Protein AF-A0A7S4GK94-F1 (afdb_monomer_lite)

Structure (mmCIF, N/CA/C/O backbone):
data_AF-A0A7S4GK94-F1
#
_entry.id   AF-A0A7S4GK94-F1
#
loop_
_atom_site.group_PDB
_atom_site.id
_atom_site.type_symbol
_atom_site.label_atom_id
_atom_site.label_alt_id
_atom_site.label_comp_id
_atom_site.label_asym_id
_atom_site.label_entity_id
_atom_site.label_seq_id
_atom_site.pdbx_PDB_ins_code
_atom_site.Cartn_x
_atom_site.Cartn_y
_atom_site.Cartn_z
_atom_site.occupancy
_atom_site.B_iso_or_equiv
_atom_site.auth_seq_id
_atom_site.auth_comp_id
_atom_site.auth_asym_id
_atom_site.auth_atom_id
_atom_site.pdbx_PDB_model_num
ATOM 1 N N . ASP A 1 1 ? 24.692 3.418 -22.071 1.00 81.44 1 ASP A N 1
ATOM 2 C CA . ASP A 1 1 ? 24.637 2.903 -23.458 1.00 81.44 1 ASP A CA 1
ATOM 3 C C . ASP A 1 1 ? 24.148 1.469 -23.552 1.00 81.44 1 ASP A C 1
ATOM 5 O O . ASP A 1 1 ? 23.074 1.275 -24.094 1.00 81.44 1 ASP A O 1
ATOM 9 N N . VAL A 1 2 ? 24.838 0.473 -22.979 1.00 90.38 2 VAL A N 1
ATOM 10 C CA . VAL A 1 2 ? 24.391 -0.939 -23.054 1.00 90.38 2 VAL A CA 1
ATOM 11 C C . VAL A 1 2 ? 22.984 -1.147 -22.480 1.00 90.38 2 VAL A C 1
ATOM 13 O O . VAL A 1 2 ? 22.150 -1.764 -23.129 1.00 90.38 2 VAL A O 1
ATOM 16 N N . GLN A 1 3 ? 22.703 -0.585 -21.303 1.00 85.06 3 GLN A N 1
ATOM 17 C CA . GLN A 1 3 ? 21.404 -0.722 -20.632 1.00 85.06 3 GLN A CA 1
ATOM 18 C C . GLN A 1 3 ? 20.261 -0.106 -21.448 1.00 85.06 3 GLN A C 1
ATOM 20 O O . GLN A 1 3 ? 19.255 -0.755 -21.697 1.00 85.06 3 GLN A O 1
ATOM 25 N N . ARG A 1 4 ? 20.488 1.102 -21.972 1.00 90.62 4 ARG A N 1
ATOM 26 C CA . ARG A 1 4 ? 19.538 1.801 -22.840 1.00 90.62 4 ARG A CA 1
ATOM 27 C C . ARG A 1 4 ? 19.273 1.029 -24.134 1.00 90.62 4 ARG A C 1
ATOM 29 O O . ARG A 1 4 ? 18.129 0.857 -24.523 1.00 90.62 4 ARG A O 1
ATOM 36 N N . ASN A 1 5 ? 20.322 0.509 -24.773 1.00 91.94 5 ASN A N 1
ATOM 37 C CA . ASN A 1 5 ? 20.173 -0.290 -25.991 1.00 91.94 5 ASN A CA 1
ATOM 38 C C . ASN A 1 5 ? 19.390 -1.590 -25.730 1.00 91.94 5 ASN A C 1
ATOM 40 O O . ASN A 1 5 ? 18.698 -2.083 -26.617 1.00 91.94 5 ASN A O 1
ATOM 44 N N . MET A 1 6 ? 19.500 -2.151 -24.523 1.00 91.88 6 MET A N 1
ATOM 45 C CA . MET A 1 6 ? 18.755 -3.340 -24.113 1.00 91.88 6 MET A CA 1
ATOM 46 C C . MET A 1 6 ? 17.272 -3.023 -23.872 1.00 91.88 6 MET A C 1
ATOM 48 O O . MET A 1 6 ? 16.418 -3.758 -24.357 1.00 91.88 6 MET A O 1
ATOM 52 N N . GLU A 1 7 ? 16.960 -1.901 -23.219 1.00 92.12 7 GLU A N 1
ATOM 53 C CA . GLU A 1 7 ? 15.583 -1.402 -23.058 1.00 92.12 7 GLU A CA 1
ATOM 54 C C . GLU A 1 7 ? 14.921 -1.102 -24.411 1.00 92.12 7 GLU A C 1
ATOM 56 O O . GLU A 1 7 ? 13.785 -1.510 -24.652 1.00 92.12 7 GLU A O 1
ATOM 61 N N . GLU A 1 8 ? 15.647 -0.460 -25.330 1.00 92.62 8 GLU A N 1
ATOM 62 C CA . GLU A 1 8 ? 15.174 -0.188 -26.692 1.00 92.62 8 GLU A CA 1
ATOM 63 C C . GLU A 1 8 ? 14.873 -1.488 -27.457 1.00 92.62 8 GLU A C 1
ATOM 65 O O . GLU A 1 8 ? 13.827 -1.608 -28.097 1.00 92.62 8 GLU A O 1
ATOM 70 N N . ALA A 1 9 ? 15.756 -2.489 -27.366 1.00 92.12 9 ALA A N 1
ATOM 71 C CA . ALA A 1 9 ? 15.549 -3.787 -28.004 1.00 92.12 9 ALA A CA 1
ATOM 72 C C . ALA A 1 9 ? 14.350 -4.549 -27.413 1.00 92.12 9 ALA A C 1
ATOM 74 O O . ALA A 1 9 ? 13.570 -5.130 -28.171 1.00 92.12 9 ALA A O 1
ATOM 75 N N . HIS A 1 10 ? 14.174 -4.531 -26.086 1.00 92.62 10 HIS A N 1
ATOM 76 C CA . HIS A 1 10 ? 13.010 -5.133 -25.430 1.00 92.62 10 HIS A CA 1
ATOM 77 C C . HIS A 1 10 ? 11.710 -4.459 -25.874 1.00 92.62 10 HIS A C 1
ATOM 79 O O . HIS A 1 10 ? 10.775 -5.155 -26.258 1.00 92.62 10 HIS A O 1
ATOM 85 N N . GLY A 1 11 ? 11.675 -3.124 -25.933 1.00 90.69 11 GLY A N 1
ATOM 86 C CA . GLY A 1 11 ? 10.482 -2.382 -26.351 1.00 90.69 11 GLY A CA 1
ATOM 87 C C . GLY A 1 11 ? 10.011 -2.726 -27.768 1.00 90.69 11 GLY A C 1
ATOM 88 O O . GLY A 1 11 ? 8.810 -2.802 -28.016 1.00 90.69 11 GLY A O 1
ATOM 89 N N . VAL A 1 12 ? 10.936 -3.004 -28.694 1.00 93.00 12 VAL A N 1
ATOM 90 C CA . VAL A 1 12 ? 10.591 -3.453 -30.058 1.00 93.00 12 VAL A CA 1
ATOM 91 C C . VAL A 1 12 ? 10.024 -4.880 -30.067 1.00 93.00 12 VAL A C 1
ATOM 93 O O . VAL A 1 12 ? 9.169 -5.193 -30.897 1.00 93.00 12 VAL A O 1
ATOM 96 N N . LEU A 1 13 ? 10.478 -5.750 -29.160 1.00 93.44 13 LEU A N 1
ATOM 97 C CA . LEU A 1 13 ? 10.009 -7.137 -29.052 1.00 93.44 13 LEU A CA 1
ATOM 98 C C . LEU A 1 13 ? 8.673 -7.255 -28.304 1.00 93.44 13 LEU A C 1
ATOM 100 O O . LEU A 1 13 ? 7.837 -8.075 -28.676 1.00 93.44 13 LEU A O 1
ATOM 104 N N . GLU A 1 14 ? 8.443 -6.425 -27.288 1.00 93.62 14 GLU A N 1
ATOM 105 C CA . GLU A 1 14 ? 7.247 -6.421 -26.431 1.00 93.62 14 GLU A CA 1
ATOM 106 C C . GLU A 1 14 ? 6.055 -5.660 -27.055 1.00 93.62 14 GLU A C 1
ATOM 108 O O . GLU A 1 14 ? 5.221 -5.074 -26.367 1.00 93.62 14 GLU A O 1
ATOM 113 N N . CYS A 1 15 ? 5.942 -5.672 -28.384 1.00 92.88 15 CYS A N 1
ATOM 114 C CA . CYS A 1 15 ? 4.843 -5.055 -29.127 1.00 92.88 15 CYS A CA 1
ATOM 115 C C . CYS A 1 15 ? 3.747 -6.075 -29.490 1.00 92.88 15 CYS A C 1
ATOM 117 O O . CYS A 1 15 ? 4.028 -7.235 -29.777 1.00 92.88 15 CYS A O 1
ATOM 119 N N . ASN A 1 16 ? 2.488 -5.623 -29.577 1.00 93.50 16 ASN A N 1
ATOM 120 C CA . ASN A 1 16 ? 1.334 -6.418 -30.044 1.00 93.50 16 ASN A CA 1
ATOM 121 C C . ASN A 1 16 ? 1.098 -7.740 -29.282 1.00 93.50 16 ASN A C 1
ATOM 123 O O . ASN A 1 16 ? 0.637 -8.731 -29.854 1.00 93.50 16 ASN A O 1
ATOM 127 N N . LEU A 1 17 ? 1.403 -7.758 -27.985 1.00 94.44 17 LEU A N 1
ATOM 128 C CA . LEU A 1 17 ? 1.173 -8.918 -27.130 1.00 94.44 17 LEU A CA 1
ATOM 129 C C . LEU A 1 17 ? -0.323 -9.114 -26.850 1.00 94.44 17 LEU A C 1
ATOM 131 O O . LEU A 1 17 ? -1.093 -8.160 -26.756 1.00 94.44 17 LEU A O 1
ATOM 135 N N . THR A 1 18 ? -0.731 -10.371 -26.679 1.00 95.62 18 THR A N 1
ATOM 136 C CA . THR A 1 18 ? -2.078 -10.734 -26.216 1.00 95.62 18 THR A CA 1
ATOM 137 C C . THR A 1 18 ? -1.989 -11.235 -24.780 1.00 95.62 18 THR A C 1
ATOM 139 O O . THR A 1 18 ? -1.255 -12.182 -24.502 1.00 95.62 18 THR A O 1
ATOM 142 N N . ALA A 1 19 ? -2.740 -10.621 -23.865 1.00 94.00 19 ALA A N 1
ATOM 143 C CA . ALA A 1 19 ? -2.806 -11.079 -22.482 1.00 94.00 19 ALA A CA 1
ATOM 144 C C . ALA A 1 19 ? -3.524 -12.438 -22.405 1.00 94.00 19 ALA A C 1
ATOM 146 O O . ALA A 1 19 ? -4.684 -12.555 -22.796 1.00 94.00 19 ALA A O 1
ATOM 147 N N . LEU A 1 20 ? -2.832 -13.464 -21.902 1.00 96.94 20 LEU A N 1
ATOM 148 C CA . LEU A 1 20 ? -3.384 -14.819 -21.748 1.00 96.94 20 LEU A CA 1
ATOM 149 C C . LEU A 1 20 ? -4.028 -15.048 -20.375 1.00 96.94 20 LEU A C 1
ATOM 151 O O . LEU A 1 20 ? -4.849 -15.947 -20.217 1.00 96.94 20 LEU A O 1
ATOM 155 N N . GLY A 1 21 ? -3.650 -14.246 -19.381 1.00 95.31 21 GLY A N 1
ATOM 156 C CA . GLY A 1 21 ? -4.135 -14.353 -18.012 1.00 95.31 21 GLY A CA 1
ATOM 157 C C . GLY A 1 21 ? -3.364 -13.439 -17.065 1.00 95.31 21 GLY A C 1
ATOM 158 O O . GLY A 1 21 ? -2.422 -12.760 -17.471 1.00 95.31 21 GLY A O 1
ATOM 159 N N . VAL A 1 22 ? -3.780 -13.440 -15.800 1.00 94.88 22 VAL A N 1
ATOM 160 C CA . VAL A 1 22 ? -3.151 -12.694 -14.705 1.00 94.88 22 VAL A CA 1
ATOM 161 C C . VAL A 1 22 ? -2.909 -13.660 -13.552 1.00 94.88 22 VAL A C 1
ATOM 163 O O . VAL A 1 22 ? -3.742 -14.522 -13.273 1.00 94.88 22 VAL A O 1
ATOM 166 N N . THR A 1 23 ? -1.774 -13.514 -12.879 1.00 92.94 23 THR A N 1
ATOM 167 C CA . THR A 1 23 ? -1.482 -14.190 -11.613 1.00 92.94 23 THR A CA 1
ATOM 168 C C . THR A 1 23 ? -1.488 -13.162 -10.493 1.00 92.94 23 THR A C 1
ATOM 170 O O . THR A 1 23 ? -0.954 -12.071 -10.672 1.00 92.94 23 THR A O 1
ATOM 173 N N . ALA A 1 24 ? -2.046 -13.518 -9.340 1.00 87.56 24 ALA A N 1
ATOM 174 C CA . ALA A 1 24 ? -1.980 -12.711 -8.129 1.00 87.56 24 ALA A CA 1
ATOM 175 C C . ALA A 1 24 ? -1.293 -13.524 -7.029 1.00 87.56 24 ALA A C 1
ATOM 177 O O . ALA A 1 24 ? -1.551 -14.721 -6.889 1.00 87.56 24 ALA A O 1
ATOM 178 N N . ILE A 1 25 ? -0.407 -12.875 -6.281 1.00 87.75 25 ILE A N 1
ATOM 179 C CA . ILE A 1 25 ? 0.239 -13.433 -5.094 1.00 87.75 25 ILE A CA 1
ATOM 180 C C . ILE A 1 25 ? -0.180 -12.546 -3.930 1.00 87.75 25 ILE A C 1
ATOM 182 O O . ILE A 1 25 ? -0.131 -11.324 -4.039 1.00 87.75 25 ILE A O 1
ATOM 186 N N . GLU A 1 26 ? -0.623 -13.171 -2.847 1.00 82.12 26 GLU A N 1
ATOM 187 C CA . GLU A 1 26 ? -0.991 -12.477 -1.621 1.00 82.12 26 GLU A CA 1
ATOM 188 C C . GLU A 1 26 ? 0.184 -12.522 -0.645 1.00 82.12 26 GLU A C 1
ATOM 190 O O . GLU A 1 26 ? 0.719 -13.598 -0.353 1.00 82.12 26 GLU A O 1
ATOM 195 N N . ASP A 1 27 ? 0.579 -11.357 -0.134 1.00 81.62 27 ASP A N 1
ATOM 196 C CA . ASP A 1 27 ? 1.582 -11.281 0.919 1.00 81.62 27 ASP A CA 1
ATOM 197 C C . ASP A 1 27 ? 0.983 -11.709 2.251 1.00 81.62 27 ASP A C 1
ATOM 199 O O . ASP A 1 27 ? 0.049 -11.109 2.788 1.00 81.62 27 ASP A O 1
ATOM 203 N N . LYS A 1 28 ? 1.548 -12.782 2.805 1.00 89.31 28 LYS A N 1
ATOM 204 C CA . LYS A 1 28 ? 1.037 -13.365 4.036 1.00 89.31 28 LYS A CA 1
ATOM 205 C C . LYS A 1 28 ? 1.329 -12.448 5.222 1.00 89.31 28 LYS A C 1
ATOM 207 O O . LYS A 1 28 ? 2.476 -12.289 5.639 1.00 89.31 28 LYS A O 1
ATOM 212 N N . LEU A 1 29 ? 0.265 -11.926 5.823 1.00 90.94 29 LEU A N 1
ATOM 213 C CA . LEU A 1 29 ? 0.334 -11.212 7.093 1.00 90.94 29 LEU A CA 1
ATOM 214 C C . LEU A 1 29 ? 0.630 -12.167 8.258 1.00 90.94 29 LEU A C 1
ATOM 216 O O . LEU A 1 29 ? 0.358 -13.371 8.203 1.00 90.94 29 LEU A O 1
ATOM 220 N N . GLN A 1 30 ? 1.169 -11.616 9.346 1.00 94.38 30 GLN A N 1
ATOM 221 C CA . GLN A 1 30 ? 1.244 -12.350 10.607 1.00 94.38 30 GLN A CA 1
ATOM 222 C C . GLN A 1 30 ? -0.165 -12.626 11.146 1.00 94.38 30 GLN A C 1
ATOM 224 O O . GLN A 1 30 ? -1.119 -11.899 10.857 1.00 94.38 30 GLN A O 1
ATOM 229 N N . GLU A 1 31 ? -0.286 -13.679 11.953 1.00 95.56 31 GLU A N 1
ATOM 230 C CA . GLU A 1 31 ? -1.555 -14.040 12.579 1.00 95.56 31 GLU A CA 1
ATOM 231 C C . GLU A 1 31 ? -2.092 -12.886 13.435 1.00 95.56 31 GLU A C 1
ATOM 233 O O . GLU A 1 31 ? -1.353 -12.254 14.191 1.00 95.56 31 GLU A O 1
ATOM 238 N N . ASN A 1 32 ? -3.400 -12.648 13.346 1.00 94.50 32 ASN A N 1
ATOM 239 C CA . ASN A 1 32 ? -4.143 -11.658 14.127 1.00 94.50 32 ASN A CA 1
ATOM 240 C C . ASN A 1 32 ? -3.821 -10.178 13.840 1.00 94.50 32 ASN A C 1
ATOM 242 O O . ASN A 1 32 ? -4.258 -9.303 14.597 1.00 94.50 32 ASN A O 1
ATOM 246 N N . VAL A 1 33 ? -3.045 -9.858 12.797 1.00 94.44 33 VAL A N 1
ATOM 247 C CA . VAL A 1 33 ? -2.732 -8.458 12.451 1.00 94.44 33 VAL A CA 1
ATOM 248 C C . VAL A 1 33 ? -4.000 -7.644 12.142 1.00 94.44 33 VAL A C 1
ATOM 250 O O . VAL A 1 33 ? -4.167 -6.593 12.771 1.00 94.44 33 VAL A O 1
ATOM 253 N N . PRO A 1 34 ? -4.912 -8.091 11.253 1.00 91.75 34 PRO A N 1
ATOM 254 C CA . PRO A 1 34 ? -6.148 -7.357 10.974 1.00 91.75 34 PRO A CA 1
ATOM 255 C C . PRO A 1 34 ? -7.005 -7.116 12.224 1.00 91.75 34 PRO A C 1
ATOM 257 O O . PRO A 1 34 ? -7.459 -6.000 12.478 1.00 91.75 34 PRO A O 1
ATOM 260 N N . GLU A 1 35 ? -7.182 -8.148 13.044 1.00 94.69 35 GLU A N 1
ATOM 261 C CA . GLU A 1 35 ? -7.987 -8.129 14.263 1.00 94.69 35 GLU A CA 1
ATOM 262 C C . GLU A 1 35 ? -7.396 -7.161 15.292 1.00 94.69 35 GLU A C 1
ATOM 264 O O . GLU A 1 35 ? -8.118 -6.373 15.905 1.00 94.69 35 GLU A O 1
ATOM 269 N N . SER A 1 36 ? -6.071 -7.172 15.449 1.00 94.56 36 SER A N 1
ATOM 270 C CA . SER A 1 36 ? -5.363 -6.267 16.358 1.00 94.56 36 SER A CA 1
ATOM 271 C C . SER A 1 36 ? -5.516 -4.811 15.920 1.00 94.56 36 SER A C 1
ATOM 273 O O . SER A 1 36 ? -5.821 -3.947 16.743 1.00 94.56 36 SER A O 1
ATOM 275 N N . ILE A 1 37 ? -5.367 -4.529 14.622 1.00 91.19 37 ILE A N 1
ATOM 276 C CA . ILE A 1 37 ? -5.566 -3.186 14.057 1.00 91.19 37 ILE A CA 1
ATOM 277 C C . ILE A 1 37 ? -6.997 -2.705 14.306 1.00 91.19 37 ILE A C 1
ATOM 279 O O . ILE A 1 37 ? -7.196 -1.571 14.751 1.00 91.19 37 ILE A O 1
ATOM 283 N N . GLN A 1 38 ? -7.996 -3.562 14.092 1.00 89.94 38 GLN A N 1
ATOM 284 C CA . GLN A 1 38 ? -9.394 -3.227 14.363 1.00 89.94 38 GLN A CA 1
ATOM 285 C C . GLN A 1 38 ? -9.646 -2.938 15.847 1.00 89.94 38 GLN A C 1
ATOM 287 O O . GLN A 1 38 ? -10.300 -1.943 16.163 1.00 89.94 38 GLN A O 1
ATOM 292 N N . MET A 1 39 ? -9.098 -3.743 16.764 1.00 93.06 39 MET A N 1
ATOM 293 C CA . MET A 1 39 ? -9.226 -3.507 18.209 1.00 93.06 39 MET A CA 1
ATOM 294 C C . MET A 1 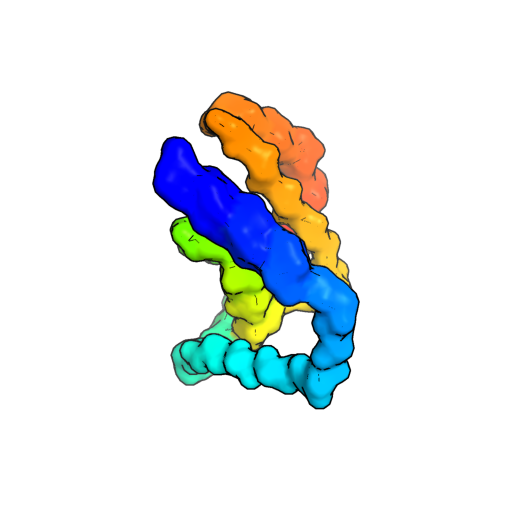39 ? -8.605 -2.171 18.627 1.00 93.06 39 MET A C 1
ATOM 296 O O . MET A 1 39 ? -9.221 -1.405 19.371 1.00 93.06 39 MET A O 1
ATOM 300 N N . LEU A 1 40 ? -7.412 -1.856 18.117 1.00 90.81 40 LEU A N 1
ATOM 301 C CA . LEU A 1 40 ? -6.735 -0.587 18.388 1.00 90.81 40 LEU A CA 1
ATOM 302 C C . LEU A 1 40 ? -7.546 0.605 17.848 1.00 90.81 40 LEU A C 1
ATOM 304 O O . LEU A 1 40 ? -7.730 1.595 18.560 1.00 90.81 40 LEU A O 1
ATOM 308 N N . ARG A 1 41 ? -8.109 0.499 16.637 1.00 85.12 41 ARG A N 1
ATOM 309 C CA . ARG A 1 41 ? -9.002 1.528 16.073 1.00 85.12 41 ARG A CA 1
ATOM 310 C C . ARG A 1 41 ? -10.282 1.692 16.895 1.00 85.12 41 ARG A C 1
ATOM 312 O O . ARG A 1 41 ? -10.685 2.824 17.156 1.00 85.12 41 ARG A O 1
ATOM 319 N N . ALA A 1 42 ? -10.899 0.594 17.334 1.00 89.00 42 ALA A N 1
ATOM 320 C CA . ALA A 1 42 ? -12.093 0.617 18.183 1.00 89.00 42 ALA A CA 1
ATOM 321 C C . ALA A 1 42 ? -11.821 1.253 19.558 1.00 89.00 42 ALA A C 1
ATOM 323 O O . ALA A 1 42 ? -12.700 1.901 20.122 1.00 89.00 42 ALA A O 1
ATOM 324 N N . ALA A 1 43 ? -10.589 1.140 20.063 1.00 92.94 43 ALA A N 1
ATOM 325 C CA . ALA A 1 43 ? -10.123 1.838 21.260 1.00 92.94 43 ALA A CA 1
ATOM 326 C C . ALA A 1 43 ? -9.841 3.342 21.035 1.00 92.94 43 ALA A C 1
ATOM 328 O O . ALA A 1 43 ? -9.437 4.036 21.966 1.00 92.94 43 ALA A O 1
ATOM 329 N N . GLY A 1 44 ? -10.043 3.860 19.818 1.00 86.38 44 GLY A N 1
ATOM 330 C CA . GLY A 1 44 ? -9.805 5.262 19.467 1.00 86.38 44 GLY A CA 1
ATOM 331 C C . GLY A 1 44 ? -8.341 5.595 19.164 1.00 86.38 44 GLY A C 1
ATOM 332 O O . GLY A 1 44 ? -7.985 6.774 19.114 1.00 86.38 44 GLY A O 1
ATOM 333 N N . LEU A 1 45 ? -7.482 4.589 18.961 1.00 85.38 45 LEU A N 1
ATOM 334 C CA . LEU A 1 45 ? -6.072 4.798 18.636 1.00 85.38 45 LEU A CA 1
ATOM 335 C C . LEU A 1 45 ? -5.887 5.037 17.134 1.00 85.38 45 LEU A C 1
ATOM 337 O O . LEU A 1 45 ? -6.437 4.326 16.292 1.00 85.38 45 LEU A O 1
ATOM 341 N N . LYS A 1 46 ? -5.067 6.038 16.801 1.00 81.38 46 LYS A N 1
ATOM 342 C CA . LYS A 1 46 ? -4.629 6.312 15.428 1.00 81.38 46 LYS A CA 1
ATOM 343 C C . LYS A 1 46 ? -3.379 5.489 15.131 1.00 81.38 46 LYS A C 1
ATOM 345 O O . LYS A 1 46 ? -2.409 5.569 15.879 1.00 81.38 46 LYS A O 1
ATOM 350 N N . ILE A 1 47 ? -3.401 4.730 14.041 1.00 83.31 47 ILE A N 1
ATOM 351 C CA . ILE A 1 47 ? -2.329 3.805 13.652 1.00 83.31 47 ILE A CA 1
ATOM 352 C C . ILE A 1 47 ? -1.672 4.336 12.381 1.00 83.31 47 ILE A C 1
ATOM 354 O O . ILE A 1 47 ? -2.366 4.750 11.456 1.00 83.31 47 ILE A O 1
ATOM 358 N N . TRP A 1 48 ? -0.342 4.352 12.364 1.00 83.69 48 TRP A N 1
ATOM 359 C CA . TRP A 1 48 ? 0.470 4.855 11.257 1.00 83.69 48 TRP A CA 1
ATOM 360 C C . TRP A 1 48 ? 1.391 3.731 10.787 1.00 83.69 48 TRP A C 1
ATOM 362 O O . TRP A 1 48 ? 1.977 3.036 11.618 1.00 83.69 48 TRP A O 1
ATOM 372 N N . MET A 1 49 ? 1.523 3.565 9.472 1.00 84.06 49 MET A N 1
ATOM 373 C CA . MET A 1 49 ? 2.476 2.640 8.862 1.00 84.06 49 MET A CA 1
ATOM 374 C C . MET A 1 49 ? 3.611 3.455 8.247 1.00 84.06 49 MET A C 1
ATOM 376 O O . MET A 1 49 ? 3.382 4.254 7.348 1.00 84.06 49 MET A O 1
ATOM 380 N N . LEU A 1 50 ? 4.828 3.252 8.745 1.00 83.69 50 LEU A N 1
ATOM 381 C CA . LEU A 1 50 ? 6.049 3.803 8.163 1.00 83.69 50 LEU A CA 1
ATOM 382 C C . LEU A 1 50 ? 6.815 2.647 7.532 1.00 83.69 50 LEU A C 1
ATOM 384 O O . LEU A 1 50 ? 7.105 1.666 8.220 1.00 83.69 50 LEU A O 1
ATOM 388 N N . THR A 1 51 ? 7.114 2.742 6.242 1.00 83.88 51 THR A N 1
ATOM 389 C CA . THR A 1 51 ? 7.801 1.681 5.504 1.00 83.88 51 THR A CA 1
ATOM 390 C C . THR A 1 51 ? 8.700 2.278 4.428 1.00 83.88 51 THR A C 1
ATOM 392 O O . THR A 1 51 ? 8.367 3.303 3.852 1.00 83.88 51 THR A O 1
ATOM 395 N N . GLY A 1 52 ? 9.838 1.635 4.166 1.00 82.31 52 GLY A N 1
ATOM 396 C CA . GLY A 1 52 ? 10.720 1.962 3.037 1.00 82.31 52 GLY A CA 1
ATOM 397 C C . GLY A 1 52 ? 10.438 1.101 1.804 1.00 82.31 52 GLY A C 1
ATOM 398 O O . GLY A 1 52 ? 11.324 0.898 0.980 1.00 82.31 52 GLY A O 1
ATOM 399 N N . ASP A 1 53 ? 9.252 0.499 1.744 1.00 84.19 53 ASP A N 1
ATOM 400 C CA . ASP A 1 53 ? 8.813 -0.313 0.615 1.00 84.19 53 ASP A CA 1
ATOM 401 C C . ASP A 1 53 ? 8.161 0.557 -0.466 1.00 84.19 53 ASP A C 1
ATOM 403 O O . ASP A 1 53 ? 7.804 1.712 -0.227 1.00 84.19 53 ASP A O 1
ATOM 407 N N . LYS A 1 54 ? 7.968 -0.005 -1.657 1.00 84.31 54 LYS A N 1
ATOM 408 C CA . LYS A 1 54 ? 7.279 0.677 -2.753 1.00 84.31 54 LYS A CA 1
ATOM 409 C C . LYS A 1 54 ? 5.846 1.043 -2.372 1.00 84.31 54 LYS A C 1
ATOM 411 O O . LYS A 1 54 ? 5.181 0.302 -1.644 1.00 84.31 54 LYS A O 1
ATOM 416 N N . VAL A 1 55 ? 5.350 2.137 -2.955 1.00 83.31 55 VAL A N 1
ATOM 417 C CA . VAL A 1 55 ? 3.987 2.654 -2.735 1.00 83.31 55 VAL A CA 1
ATOM 418 C C . VAL A 1 55 ? 2.959 1.563 -2.978 1.00 83.31 55 VAL A C 1
ATOM 420 O O . VAL A 1 55 ? 2.120 1.304 -2.120 1.00 83.31 55 VAL A O 1
ATOM 423 N N . GLU A 1 56 ? 3.073 0.855 -4.099 1.00 85.00 56 GLU A N 1
ATOM 424 C CA . GLU A 1 56 ? 2.095 -0.152 -4.492 1.00 85.00 56 GLU A CA 1
ATOM 425 C C . GLU A 1 56 ? 2.035 -1.311 -3.488 1.00 85.00 56 GLU A C 1
ATOM 427 O O . GLU A 1 56 ? 0.954 -1.808 -3.169 1.00 85.00 56 GLU A O 1
ATOM 432 N N . LEU A 1 57 ? 3.187 -1.722 -2.946 1.00 86.19 57 LEU A N 1
ATOM 433 C CA . LEU A 1 57 ? 3.261 -2.811 -1.975 1.00 86.19 57 LEU A CA 1
ATOM 434 C C . LEU A 1 57 ? 2.764 -2.366 -0.594 1.00 86.19 57 LEU A C 1
ATOM 436 O O . LEU A 1 57 ? 1.960 -3.062 0.029 1.00 86.19 57 LEU A O 1
ATOM 440 N N . ALA A 1 58 ? 3.150 -1.172 -0.147 1.00 84.94 58 ALA A N 1
ATOM 441 C CA . ALA A 1 58 ? 2.659 -0.594 1.098 1.00 84.94 58 ALA A CA 1
ATO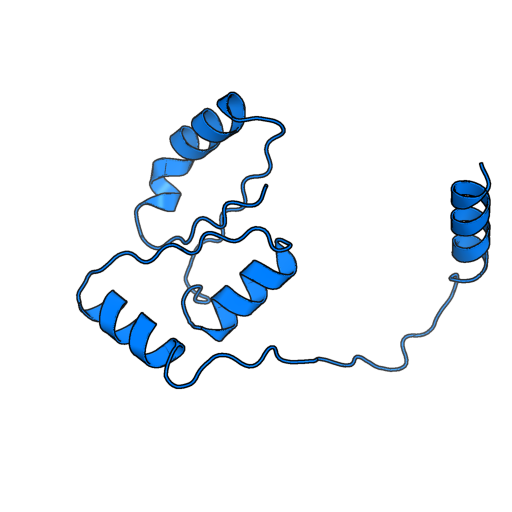M 442 C C . ALA A 1 58 ? 1.130 -0.420 1.091 1.00 84.94 58 ALA A C 1
ATOM 444 O O . ALA A 1 58 ? 0.462 -0.764 2.070 1.00 84.94 58 ALA A O 1
ATOM 445 N N . THR A 1 59 ? 0.561 0.043 -0.025 1.00 84.75 59 THR A N 1
ATOM 446 C CA . THR A 1 59 ? -0.891 0.158 -0.205 1.00 84.75 59 THR A CA 1
ATOM 447 C C . THR A 1 59 ? -1.567 -1.213 -0.160 1.00 84.75 59 THR A C 1
ATOM 449 O O . THR A 1 59 ? -2.545 -1.377 0.572 1.00 84.75 59 THR A O 1
ATOM 452 N N . ASN A 1 60 ? -1.026 -2.223 -0.852 1.00 87.06 60 ASN A N 1
ATOM 453 C CA . ASN A 1 60 ? -1.573 -3.585 -0.821 1.00 87.06 60 ASN A CA 1
ATOM 454 C C . ASN A 1 60 ? -1.570 -4.183 0.595 1.00 87.06 60 ASN A C 1
ATOM 456 O O . ASN A 1 60 ? -2.573 -4.762 1.024 1.00 87.06 60 ASN A O 1
ATOM 460 N N . ILE A 1 61 ? -0.483 -4.007 1.353 1.00 89.19 61 ILE A N 1
ATOM 461 C CA . ILE A 1 61 ? -0.404 -4.449 2.752 1.00 89.19 61 ILE A CA 1
ATOM 462 C C . ILE A 1 61 ? -1.390 -3.670 3.626 1.00 89.19 61 ILE A C 1
ATOM 464 O O . ILE A 1 61 ? -2.080 -4.274 4.447 1.00 89.19 61 ILE A O 1
ATOM 468 N N . GLY A 1 62 ? -1.493 -2.352 3.437 1.00 88.19 62 GLY A N 1
ATOM 469 C CA . GLY A 1 62 ? -2.433 -1.494 4.157 1.00 88.19 62 GLY A CA 1
ATOM 470 C C . GLY A 1 62 ? -3.891 -1.919 3.970 1.00 88.19 62 GLY A C 1
ATOM 471 O O . GLY A 1 62 ? -4.647 -1.941 4.942 1.00 88.19 62 GLY A O 1
ATOM 472 N N . ILE A 1 63 ? -4.273 -2.308 2.752 1.00 87.31 63 ILE A N 1
ATOM 473 C CA . ILE A 1 63 ? -5.602 -2.861 2.451 1.00 87.31 63 ILE A CA 1
ATOM 474 C C . ILE A 1 63 ? -5.769 -4.234 3.114 1.00 87.31 63 ILE A C 1
ATOM 476 O O . ILE A 1 63 ? -6.737 -4.459 3.840 1.00 87.31 63 ILE A O 1
ATOM 480 N N . SER A 1 64 ? -4.798 -5.135 2.935 1.00 90.06 64 SER A N 1
ATOM 481 C CA . SER A 1 64 ? -4.860 -6.514 3.447 1.00 90.06 64 SER A CA 1
ATOM 482 C C . SER A 1 64 ? -5.017 -6.565 4.972 1.00 90.06 64 SER A C 1
ATOM 484 O O . SER A 1 64 ? -5.751 -7.392 5.516 1.00 90.06 64 SER A O 1
ATOM 486 N N . CYS A 1 65 ? -4.369 -5.645 5.694 1.00 89.62 65 CYS A N 1
ATOM 487 C CA . CYS A 1 65 ? -4.446 -5.573 7.151 1.00 89.62 65 CYS A CA 1
ATOM 488 C C . CYS A 1 65 ? -5.609 -4.717 7.685 1.00 89.62 65 CYS A C 1
ATOM 490 O O . CYS A 1 65 ? -5.679 -4.478 8.890 1.00 89.62 65 CYS A O 1
ATOM 492 N N . HIS A 1 66 ? -6.539 -4.281 6.823 1.00 87.44 66 HIS A N 1
ATOM 493 C CA . HIS A 1 66 ? -7.679 -3.409 7.163 1.00 87.44 66 HIS A CA 1
ATOM 494 C C . HIS A 1 66 ? -7.273 -2.077 7.807 1.00 87.44 66 HIS A C 1
ATOM 496 O O . HIS A 1 66 ? -8.054 -1.418 8.513 1.00 87.44 66 HIS A O 1
ATOM 502 N N . LEU A 1 67 ? -6.027 -1.678 7.573 1.00 86.75 67 LEU A N 1
ATOM 503 C CA . LEU A 1 67 ? -5.542 -0.375 7.955 1.00 86.75 67 LEU A CA 1
ATOM 504 C C . LEU A 1 67 ? -6.188 0.654 7.018 1.00 86.75 67 LEU A C 1
ATOM 506 O O . LEU A 1 67 ? -6.898 1.533 7.502 1.00 86.75 67 LEU A O 1
ATOM 510 N N . ILE A 1 68 ? -6.056 0.459 5.703 1.00 85.25 68 ILE A N 1
ATOM 511 C CA . ILE A 1 68 ? -6.764 1.208 4.657 1.00 85.25 68 ILE A CA 1
ATOM 512 C C . ILE A 1 68 ? -8.094 0.502 4.370 1.00 85.25 68 ILE A C 1
ATOM 514 O O . ILE A 1 68 ? -8.114 -0.696 4.095 1.00 85.25 68 ILE A O 1
ATOM 518 N N . THR A 1 69 ? -9.207 1.233 4.432 1.00 82.62 69 THR A N 1
ATOM 519 C CA . THR A 1 69 ? -10.548 0.716 4.110 1.00 82.62 69 THR A CA 1
ATOM 520 C C . THR A 1 69 ? -11.145 1.455 2.914 1.00 82.62 69 THR A C 1
ATOM 522 O O . THR A 1 69 ? -10.768 2.591 2.637 1.00 82.62 69 THR A O 1
ATOM 525 N N . GLU A 1 70 ? -12.076 0.822 2.194 1.00 77.50 70 GLU A N 1
ATOM 526 C CA . GLU A 1 70 ? -12.665 1.371 0.955 1.00 77.50 70 GLU A CA 1
ATOM 527 C C . GLU A 1 70 ? -13.364 2.732 1.142 1.00 77.50 70 GLU A C 1
ATOM 529 O O . GLU A 1 70 ? -13.526 3.483 0.185 1.00 77.50 70 GLU A O 1
ATOM 534 N N . ASP A 1 71 ? -13.772 3.070 2.370 1.00 79.31 71 ASP A N 1
ATOM 535 C CA . ASP A 1 71 ? -14.406 4.345 2.722 1.00 79.31 71 ASP A CA 1
ATOM 536 C C . ASP A 1 71 ? -13.409 5.485 3.006 1.00 79.31 71 ASP A C 1
ATOM 538 O O . ASP A 1 71 ? -13.831 6.612 3.278 1.00 79.31 71 ASP A O 1
ATOM 542 N N . MET A 1 72 ? -12.101 5.216 2.978 1.00 78.50 72 MET A N 1
ATOM 543 C CA . MET A 1 72 ? -11.065 6.216 3.241 1.00 78.50 72 MET A CA 1
ATOM 544 C C . MET A 1 72 ? -10.659 6.970 1.975 1.00 78.50 72 MET A C 1
ATOM 546 O O . MET A 1 72 ? -10.470 6.388 0.910 1.00 78.50 72 MET A O 1
ATOM 550 N N . GLU A 1 73 ? -10.438 8.280 2.107 1.00 74.56 73 GLU A N 1
ATOM 551 C CA . GLU A 1 73 ? -9.781 9.064 1.061 1.00 74.56 73 GLU A CA 1
ATOM 552 C C . GLU A 1 73 ? -8.277 8.740 1.056 1.00 74.56 73 GLU A C 1
ATOM 554 O O . GLU A 1 73 ? -7.586 8.959 2.054 1.00 74.56 73 GLU A O 1
ATOM 559 N N . HIS A 1 74 ? -7.765 8.215 -0.061 1.00 73.50 74 HIS A N 1
ATOM 560 C CA . HIS A 1 74 ? -6.338 7.939 -0.227 1.00 73.50 74 HIS A CA 1
ATOM 561 C C . HIS A 1 74 ? -5.581 9.233 -0.546 1.00 73.50 74 HIS A C 1
ATOM 563 O O . HIS A 1 74 ? -5.975 9.993 -1.435 1.00 73.50 74 HIS A O 1
ATOM 569 N N . VAL A 1 75 ? -4.495 9.492 0.182 1.00 77.00 75 VAL A N 1
ATOM 570 C CA . VAL A 1 75 ? -3.662 10.684 0.000 1.00 77.00 75 VAL A CA 1
ATOM 571 C C . VAL A 1 75 ? -2.214 10.252 -0.179 1.00 77.00 75 VAL A C 1
ATOM 573 O O . VAL A 1 75 ? -1.553 9.862 0.778 1.00 77.00 75 VAL A O 1
ATOM 576 N N . GLU A 1 76 ? -1.726 10.359 -1.410 1.00 78.50 76 GLU A N 1
ATOM 577 C CA . GLU A 1 76 ? -0.331 10.093 -1.758 1.00 78.50 76 GLU A CA 1
ATOM 578 C C . GLU A 1 76 ? 0.445 11.408 -1.866 1.00 78.50 76 GLU A C 1
ATOM 580 O O . GLU A 1 76 ? -0.005 12.364 -2.507 1.00 78.50 76 GLU A O 1
ATOM 585 N N . ILE A 1 77 ? 1.619 11.463 -1.234 1.00 78.94 77 ILE A N 1
ATOM 586 C CA . ILE A 1 77 ? 2.510 12.625 -1.248 1.00 78.94 77 ILE A CA 1
ATOM 587 C C . ILE A 1 77 ? 3.866 12.171 -1.784 1.00 78.94 77 ILE A C 1
ATOM 589 O O . I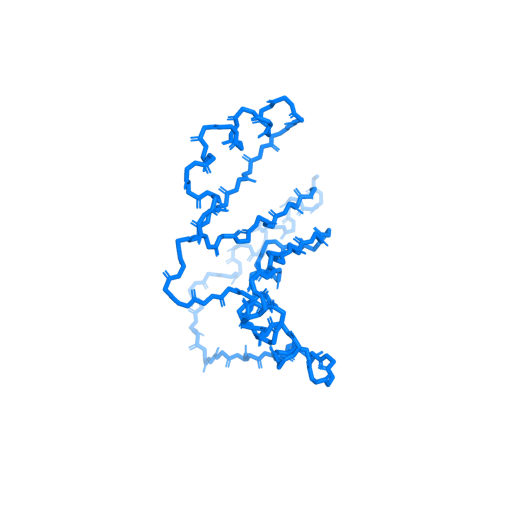LE A 1 77 ? 4.603 11.482 -1.090 1.00 78.94 77 ILE A O 1
ATOM 593 N N . HIS A 1 78 ? 4.191 12.604 -3.000 1.00 81.00 78 HIS A N 1
ATOM 594 C CA . HIS A 1 78 ? 5.501 12.421 -3.623 1.00 81.00 78 HIS A CA 1
ATOM 595 C C . HIS A 1 78 ? 6.202 13.778 -3.655 1.00 81.00 78 HIS A C 1
ATOM 597 O O . HIS A 1 78 ? 5.610 14.759 -4.110 1.00 81.00 78 HIS A O 1
ATOM 603 N N . VAL A 1 79 ? 7.415 13.853 -3.114 1.00 82.19 79 VAL A N 1
ATOM 604 C CA . VAL A 1 79 ? 8.159 15.103 -2.903 1.00 82.19 79 VAL A CA 1
ATOM 605 C C . VAL A 1 79 ? 9.650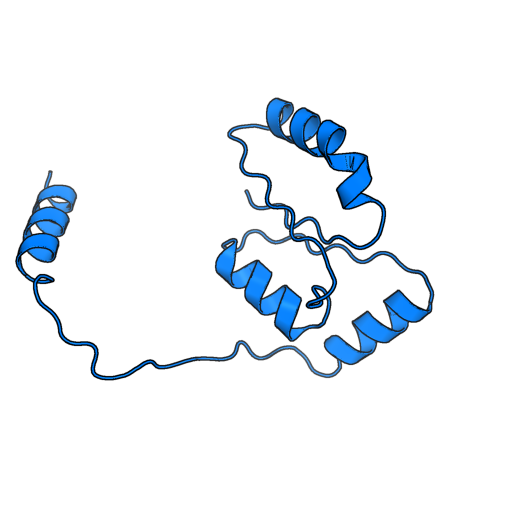 14.832 -3.014 1.00 82.19 79 VAL A C 1
ATOM 607 O O . VAL A 1 79 ? 10.127 13.822 -2.508 1.00 82.19 79 VAL A O 1
ATOM 610 N N . ASP A 1 80 ? 10.397 15.763 -3.603 1.00 81.81 80 ASP A N 1
ATOM 611 C CA . ASP A 1 80 ? 11.834 15.578 -3.861 1.00 81.81 80 ASP A CA 1
ATOM 612 C C . ASP A 1 80 ? 12.713 16.062 -2.687 1.00 81.81 80 ASP A C 1
ATOM 614 O O . ASP A 1 80 ? 13.941 16.140 -2.782 1.00 81.81 80 ASP A O 1
ATOM 618 N N . GLY A 1 81 ? 12.102 16.421 -1.550 1.00 81.00 81 GLY A N 1
ATOM 619 C CA . GLY A 1 81 ? 12.850 16.768 -0.349 1.00 81.00 81 GLY A CA 1
ATOM 620 C C . GLY A 1 81 ? 12.025 17.160 0.884 1.00 81.00 81 GLY A C 1
ATOM 621 O O . GLY A 1 81 ? 10.816 17.403 0.814 1.00 81.00 81 GLY A O 1
ATOM 622 N N . PRO A 1 82 ? 12.686 17.296 2.052 1.00 81.00 82 PRO A N 1
ATOM 623 C CA . PRO A 1 82 ? 12.004 17.438 3.343 1.00 81.00 82 PRO A CA 1
ATOM 624 C C . PRO A 1 82 ? 11.168 18.718 3.490 1.00 81.00 82 PRO A C 1
ATOM 626 O O . PRO A 1 82 ? 10.146 18.724 4.178 1.00 81.00 82 PRO A O 1
ATOM 629 N N . GLN A 1 83 ? 11.593 19.822 2.865 1.00 85.50 83 GLN A N 1
ATOM 630 C CA . GLN A 1 83 ? 10.864 21.092 2.951 1.00 85.50 83 GLN A CA 1
ATOM 631 C C . GLN A 1 83 ? 9.535 21.040 2.196 1.00 85.50 83 GLN A C 1
ATOM 633 O O . GLN A 1 83 ? 8.517 21.504 2.710 1.00 85.50 83 GLN A O 1
ATOM 638 N N . GLU A 1 84 ? 9.541 20.451 1.002 1.00 85.31 84 GLU A N 1
ATOM 639 C CA . GLU A 1 84 ? 8.343 20.267 0.189 1.00 85.31 84 GLU A CA 1
ATOM 640 C C . GLU A 1 84 ? 7.389 19.266 0.852 1.00 85.31 84 GLU A C 1
ATOM 642 O O . GLU A 1 84 ? 6.191 19.534 0.955 1.00 85.31 84 GLU A O 1
ATOM 647 N N . CYS A 1 85 ? 7.935 18.193 1.439 1.00 82.88 85 CYS A N 1
ATOM 648 C CA . CYS A 1 85 ? 7.185 17.236 2.253 1.00 82.88 85 CYS A CA 1
ATOM 649 C C . CYS A 1 85 ? 6.361 17.931 3.340 1.00 82.88 85 CYS A C 1
ATOM 651 O O . CYS A 1 85 ? 5.136 17.785 3.404 1.00 82.88 85 CYS A O 1
ATOM 653 N N . MET A 1 86 ? 7.007 18.769 4.156 1.00 82.69 86 MET A N 1
ATOM 654 C CA . MET A 1 86 ? 6.309 19.464 5.236 1.00 82.69 86 MET A CA 1
ATOM 655 C C . MET A 1 86 ? 5.244 20.441 4.739 1.00 82.69 86 MET A C 1
ATOM 657 O O . MET A 1 86 ? 4.199 20.583 5.384 1.00 82.69 86 MET A O 1
ATOM 661 N N . GLN A 1 87 ? 5.461 21.099 3.601 1.00 86.06 87 GLN A N 1
ATOM 662 C CA . GLN A 1 87 ? 4.457 21.979 2.998 1.00 86.06 87 GLN A CA 1
ATOM 663 C C . GLN A 1 87 ? 3.236 21.189 2.515 1.00 86.06 87 GLN A C 1
ATOM 665 O O . GLN A 1 87 ? 2.102 21.567 2.828 1.00 86.06 87 GLN A O 1
ATOM 670 N N . CYS A 1 88 ? 3.453 20.069 1.824 1.00 83.38 88 CYS A N 1
ATOM 671 C CA . CYS A 1 88 ? 2.398 19.173 1.352 1.00 83.38 88 CYS A CA 1
ATOM 672 C C . CYS A 1 88 ? 1.573 18.596 2.508 1.00 83.38 88 CYS A C 1
ATOM 674 O O . CYS A 1 88 ? 0.345 18.730 2.505 1.00 83.38 88 CYS A O 1
ATOM 676 N N . ILE A 1 89 ? 2.232 18.071 3.547 1.00 80.88 89 ILE A N 1
ATOM 677 C CA . ILE A 1 89 ? 1.570 17.559 4.759 1.00 80.88 89 ILE A CA 1
ATOM 678 C C . ILE A 1 89 ? 0.735 18.659 5.423 1.00 80.88 89 ILE A C 1
ATOM 680 O O . ILE A 1 89 ? -0.416 18.436 5.801 1.00 80.88 89 ILE A O 1
ATOM 684 N N . THR A 1 90 ? 1.281 19.873 5.540 1.00 84.19 90 THR A N 1
ATOM 685 C CA . THR A 1 90 ? 0.567 20.998 6.164 1.00 84.19 90 THR A CA 1
ATOM 686 C C . THR A 1 90 ? -0.667 21.396 5.355 1.00 84.19 90 THR A C 1
ATOM 688 O O . THR A 1 90 ? -1.730 21.632 5.933 1.00 84.19 90 THR A O 1
ATOM 691 N N . LYS A 1 91 ? -0.560 21.424 4.023 1.00 84.25 91 LYS A N 1
ATOM 692 C CA . LYS A 1 91 ? -1.669 21.741 3.111 1.00 84.25 91 LYS A CA 1
ATOM 693 C C . LYS A 1 91 ? -2.777 20.688 3.157 1.00 84.25 91 LYS A C 1
ATOM 695 O O . LYS A 1 91 ? -3.951 21.036 3.072 1.00 84.25 91 LYS A O 1
ATOM 700 N N . GLN A 1 92 ? -2.416 19.418 3.300 1.00 79.19 92 GLN A N 1
ATOM 701 C CA . GLN A 1 92 ? -3.354 18.292 3.300 1.00 79.19 92 GLN A CA 1
ATOM 702 C C . GLN A 1 92 ? -3.807 17.874 4.709 1.00 79.19 92 GLN A C 1
ATOM 704 O O . GLN A 1 92 ? -4.541 16.900 4.865 1.00 79.19 92 GLN A O 1
ATOM 709 N N . ARG A 1 93 ? -3.440 18.639 5.745 1.00 79.56 93 ARG A N 1
ATOM 710 C CA . ARG A 1 93 ? -3.715 18.335 7.157 1.00 79.56 93 ARG A CA 1
ATOM 711 C C . ARG A 1 93 ? -5.183 18.019 7.463 1.00 79.56 93 ARG A C 1
ATOM 713 O O . ARG A 1 93 ? -5.436 17.143 8.284 1.00 79.56 93 ARG A O 1
ATOM 720 N N . SER A 1 94 ? -6.134 18.702 6.821 1.00 77.31 94 SER A N 1
ATOM 721 C CA . SER A 1 94 ? -7.571 18.442 7.011 1.00 77.31 94 SER A CA 1
ATOM 722 C C . SER A 1 94 ? -7.981 17.045 6.540 1.00 77.31 94 SER A C 1
ATOM 724 O O . SER A 1 94 ? -8.801 16.407 7.188 1.00 77.31 94 SER A O 1
ATOM 726 N N . LYS A 1 95 ? -7.367 16.548 5.462 1.00 71.88 95 LYS A N 1
ATOM 727 C CA . LYS A 1 95 ? -7.604 15.203 4.922 1.00 71.88 95 LYS A CA 1
ATOM 728 C C . LYS A 1 95 ? -6.884 14.123 5.723 1.00 71.88 95 LYS A C 1
ATOM 730 O O . LYS A 1 95 ? -7.378 13.012 5.847 1.00 71.88 95 LYS A O 1
ATOM 735 N N . ILE A 1 96 ? -5.727 14.450 6.301 1.00 71.69 96 ILE A N 1
ATOM 736 C CA . ILE A 1 96 ? -4.928 13.514 7.108 1.00 71.69 96 ILE A CA 1
ATOM 737 C C . ILE A 1 96 ? -5.549 13.293 8.503 1.00 71.69 96 ILE A C 1
ATOM 739 O O . ILE A 1 96 ? -5.366 12.242 9.113 1.00 71.69 96 ILE A O 1
ATOM 743 N N . GLN A 1 97 ? -6.298 14.263 9.037 1.00 64.00 97 GLN A N 1
ATOM 744 C CA . GLN A 1 97 ? -6.746 14.237 10.434 1.00 64.00 97 GLN A CA 1
ATOM 745 C C . GLN A 1 97 ? -7.792 13.166 10.778 1.00 64.00 97 GLN A C 1
ATOM 747 O O . GLN A 1 97 ? -7.783 12.718 11.933 1.00 64.00 97 GLN A O 1
ATOM 752 N N . ASP A 1 98 ? -8.650 12.764 9.833 1.00 59.78 98 ASP A N 1
ATOM 753 C CA . ASP A 1 98 ? -9.924 12.116 10.183 1.00 59.78 98 ASP A CA 1
ATOM 754 C C . ASP A 1 98 ? -10.043 10.619 9.900 1.00 59.78 98 ASP A C 1
ATOM 756 O O . ASP A 1 98 ? -10.923 9.992 10.484 1.00 59.78 98 ASP A O 1
ATOM 760 N N . ARG A 1 99 ? -9.166 10.003 9.097 1.00 53.81 99 ARG A N 1
ATOM 761 C CA . ARG A 1 99 ? -9.172 8.536 8.894 1.00 53.81 99 ARG A CA 1
ATOM 762 C C . ARG A 1 99 ? -7.963 7.977 8.144 1.00 53.81 99 ARG A C 1
ATOM 764 O O . ARG A 1 99 ? -7.975 6.811 7.786 1.00 53.81 99 ARG A O 1
ATOM 771 N N . SER A 1 100 ? -6.929 8.774 7.918 1.00 51.44 100 SER A N 1
ATOM 772 C CA . SER A 1 100 ? -6.012 8.518 6.808 1.00 51.44 100 SER A CA 1
ATOM 773 C C . SER A 1 100 ? -4.664 7.998 7.290 1.00 51.44 100 SER A C 1
ATOM 775 O O . SER A 1 100 ? -4.071 8.532 8.230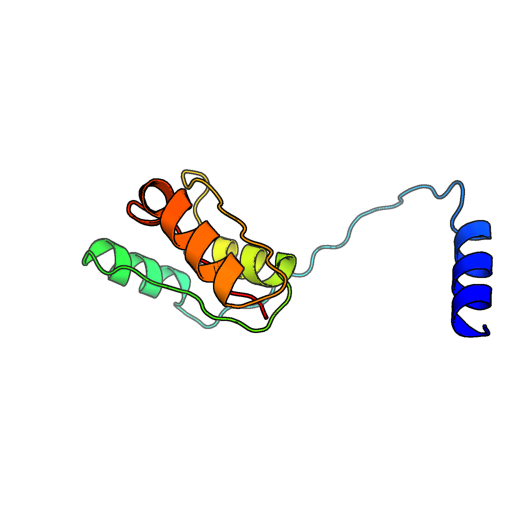 1.00 51.44 100 SER A O 1
ATOM 777 N N . ILE A 1 101 ? -4.180 6.959 6.619 1.00 54.56 101 ILE A N 1
ATOM 778 C CA . ILE A 1 101 ? -2.812 6.466 6.749 1.00 54.56 101 ILE A CA 1
ATOM 779 C C . ILE A 1 101 ? -1.924 7.301 5.853 1.00 54.56 101 ILE A C 1
ATOM 781 O O . ILE A 1 101 ? -2.197 7.455 4.668 1.00 54.56 101 ILE A O 1
ATOM 785 N N . VAL A 1 102 ? -0.866 7.850 6.439 1.00 53.34 102 VAL A N 1
ATOM 786 C CA . VAL A 1 102 ? 0.225 8.451 5.682 1.00 53.34 102 VAL A CA 1
ATOM 787 C C . VAL A 1 102 ? 1.252 7.353 5.476 1.00 53.34 102 VAL A C 1
ATOM 789 O O . VAL A 1 102 ? 1.909 6.947 6.433 1.00 53.34 102 VAL A O 1
ATOM 792 N N . VAL A 1 103 ? 1.364 6.863 4.246 1.00 54.84 103 VAL A N 1
ATOM 793 C CA . VAL A 1 103 ? 2.505 6.044 3.845 1.00 54.84 103 VAL A CA 1
ATOM 794 C C . VAL A 1 103 ? 3.625 7.026 3.503 1.00 54.84 103 VAL A C 1
ATOM 796 O O . VAL A 1 103 ? 3.544 7.743 2.510 1.00 54.84 103 VAL A O 1
ATOM 799 N N . ILE A 1 104 ? 4.617 7.147 4.384 1.00 54.12 104 ILE A N 1
ATOM 800 C CA . ILE A 1 104 ? 5.830 7.926 4.105 1.00 54.12 104 ILE A CA 1
ATOM 801 C C . ILE A 1 104 ? 6.809 6.965 3.453 1.00 54.12 104 ILE A C 1
ATOM 803 O O . ILE A 1 104 ? 7.211 6.005 4.107 1.00 54.12 104 ILE A O 1
ATOM 807 N N . ILE A 1 105 ? 7.156 7.226 2.198 1.00 56.25 105 ILE A N 1
ATOM 808 C CA . ILE A 1 105 ? 8.125 6.450 1.424 1.00 56.25 105 ILE A CA 1
ATOM 809 C C . ILE A 1 105 ? 9.280 7.393 1.109 1.00 56.25 105 ILE A C 1
ATOM 811 O O . ILE A 1 105 ? 9.043 8.542 0.732 1.00 56.25 105 ILE A O 1
ATOM 815 N N . ASP 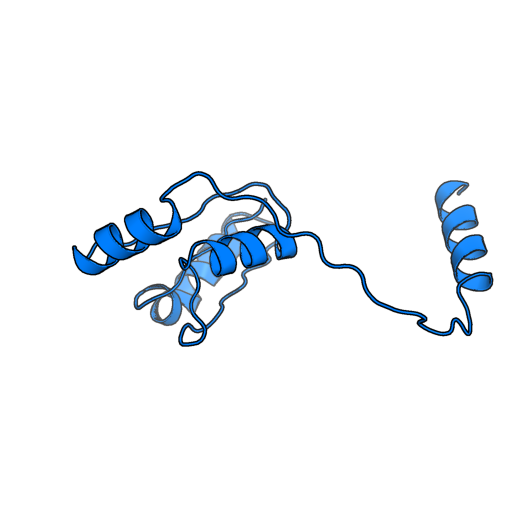A 1 106 ? 10.492 6.914 1.378 1.00 53.88 106 ASP A N 1
ATOM 816 C CA . ASP A 1 106 ? 11.760 7.527 0.966 1.00 53.88 106 ASP A CA 1
ATOM 817 C C . ASP A 1 106 ? 12.022 7.224 -0.517 1.00 53.88 106 ASP A C 1
ATOM 819 O O . ASP A 1 106 ? 11.852 6.042 -0.903 1.00 53.88 106 ASP A O 1
#

Sequence (106 aa):
DVQRNMEEAHGVLECNLTALGVTAIEDKLQENVPESIQMLRAAGLKIWMLTGDKVELATNIGISCHLITEDMEHVEIHVDGPQECMQCITKQRSKIQDRSIVVIID

pLDDT: mean 83.67, std 10.72, range [51.44, 96.94]

InterPro domains:
  IPR023214 HAD superfamily [G3DSA:3.40.50.1000] (16-106)
  IPR036412 HAD-like superfamily [SSF56784] (12-83)

Foldseek 3Di:
DVVVVVVVVVVVVPPPDDDPDDDDDQDDDDPCQLVVLVVCVVVVHQDEDEDQDDPVVVVSVCVVSVLDDPPADADADDDPDDVVVVVSCVVCVVSCPPRYYDHDYD

Radius of gyration: 19.0 Å; chains: 1; bounding box: 39×37×51 Å

Organism: NCBI:txid73025

Secondary structure (DSSP, 8-state):
-HHHHHHHHHHHHSSS------------PPTTHHHHHHHHHHTT-----B-SS-HHHHHHHHHHTTSS-TTSPP-----SSHHHHHHHHHHTHHHHTTT----B--